Protein AF-A0AAD4IPD2-F1 (afdb_monomer_lite)

Sequence (140 aa):
MIQRRVHWPLPDTYLWGVNFGFFFTTRFSELMIHKPGEGFLSSLLATLLKPLRWAMSKFVESYIRWELPLRKYGMIPKESFLRELSSCQIFMLSETFYDKIENGNIVLKKSRNLSFCKQGLIINGREDDPIGIKHKQPDI

Organism: Perilla frutescens var. hirtella (NCBI:txid608512)

pLDDT: mean 85.28, std 12.0, range [38.41, 94.56]

Foldseek 3Di:
DEPQFFAQEDADCDQVNHGPCVLCVDPVNVLLDDDVPDDPVSVVSVVVCVVVNVVSQVSSLVSSVVVDVCVVVVRNGPDGNVVCVVVVNYYYDYPCNVVCVVVVVDDYHYANDWDADPQAIDGPPPPPDHPGPPPPDDDD

Structure (mmCIF, N/CA/C/O backbone):
data_AF-A0AAD4IPD2-F1
#
_entry.id   AF-A0AAD4IPD2-F1
#
loop_
_atom_site.group_PDB
_atom_site.id
_atom_site.type_symbol
_atom_site.label_atom_id
_atom_site.label_alt_id
_atom_site.label_comp_id
_atom_site.label_asym_id
_atom_site.label_entity_id
_atom_site.labe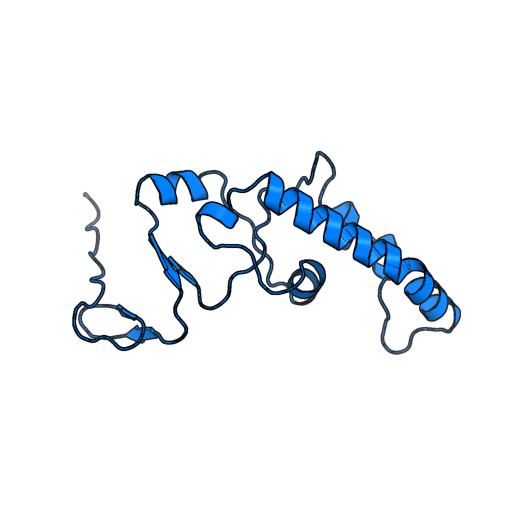l_seq_id
_atom_site.pdbx_PDB_ins_code
_atom_site.Cartn_x
_atom_site.Cartn_y
_atom_site.Cartn_z
_atom_site.occupancy
_atom_site.B_iso_or_equiv
_atom_site.auth_seq_id
_atom_site.auth_comp_id
_atom_site.auth_asym_id
_atom_site.auth_atom_id
_atom_site.pdbx_PDB_model_num
ATOM 1 N N . MET A 1 1 ? -14.985 0.332 10.257 1.00 87.00 1 MET A N 1
ATOM 2 C CA . MET A 1 1 ? -14.457 -0.399 9.082 1.00 87.00 1 MET A CA 1
ATOM 3 C C . MET A 1 1 ? -14.020 -1.795 9.506 1.00 87.00 1 MET A C 1
ATOM 5 O O . MET A 1 1 ? -13.326 -1.927 10.510 1.00 87.00 1 MET A O 1
ATOM 9 N N . ILE A 1 2 ? -14.428 -2.828 8.767 1.00 87.56 2 ILE A N 1
ATOM 10 C CA . ILE A 1 2 ? -14.070 -4.222 9.067 1.00 87.56 2 ILE A CA 1
ATOM 11 C C . ILE A 1 2 ? -13.020 -4.686 8.070 1.00 87.56 2 ILE A C 1
ATOM 13 O O . ILE A 1 2 ? -13.224 -4.583 6.865 1.00 87.56 2 ILE A O 1
ATOM 17 N N . GLN A 1 3 ? -11.904 -5.204 8.572 1.00 88.06 3 GLN A N 1
ATOM 18 C CA . GLN A 1 3 ? -10.793 -5.673 7.754 1.00 88.06 3 GLN A CA 1
ATOM 19 C C . GLN A 1 3 ? -10.638 -7.189 7.893 1.00 88.06 3 GLN A C 1
ATOM 21 O O . GLN A 1 3 ? -10.299 -7.698 8.964 1.00 88.06 3 GLN A O 1
ATOM 26 N N . ARG A 1 4 ? -10.872 -7.915 6.793 1.00 87.19 4 ARG A N 1
ATOM 27 C CA . ARG A 1 4 ? -10.602 -9.364 6.706 1.00 87.19 4 ARG A CA 1
ATOM 28 C C . ARG A 1 4 ? -9.124 -9.642 6.463 1.00 87.19 4 ARG A C 1
ATOM 30 O O . ARG A 1 4 ? -8.520 -10.495 7.116 1.00 87.19 4 ARG A O 1
ATOM 37 N N . ARG A 1 5 ? -8.551 -8.898 5.520 1.00 88.31 5 ARG A N 1
ATOM 38 C CA . ARG A 1 5 ? -7.120 -8.809 5.243 1.00 88.31 5 ARG A CA 1
ATOM 39 C C . ARG A 1 5 ? -6.719 -7.342 5.272 1.00 88.31 5 ARG A C 1
ATOM 41 O O . ARG A 1 5 ? -7.551 -6.460 5.081 1.00 88.31 5 ARG A O 1
ATOM 48 N N . VAL A 1 6 ? -5.454 -7.119 5.586 1.00 91.56 6 VAL A N 1
ATOM 49 C CA . VAL A 1 6 ? -4.838 -5.799 5.567 1.00 91.56 6 VAL A CA 1
ATOM 50 C C . VAL A 1 6 ? -4.059 -5.719 4.269 1.00 91.56 6 VAL A C 1
ATOM 52 O O . VAL A 1 6 ? -3.267 -6.625 4.013 1.00 91.56 6 VAL A O 1
ATOM 55 N N . HIS A 1 7 ? -4.318 -4.670 3.499 1.00 93.81 7 HIS A N 1
ATOM 56 C CA . HIS A 1 7 ? -3.682 -4.398 2.217 1.00 93.81 7 HIS A CA 1
ATOM 57 C C . HIS A 1 7 ? -2.835 -3.130 2.304 1.00 93.81 7 HIS A C 1
ATOM 59 O O . HIS A 1 7 ? -3.024 -2.332 3.225 1.00 93.81 7 HIS A O 1
ATOM 65 N N . TRP A 1 8 ? -1.898 -2.960 1.379 1.00 93.81 8 TRP A N 1
ATOM 66 C CA . TRP A 1 8 ? -1.034 -1.793 1.280 1.00 93.81 8 TRP A CA 1
ATOM 67 C C . TRP A 1 8 ? -1.844 -0.566 0.841 1.00 93.81 8 TRP A C 1
ATOM 69 O O . TRP A 1 8 ? -2.398 -0.569 -0.264 1.00 93.81 8 TRP A O 1
ATOM 79 N N . PRO A 1 9 ? -1.918 0.480 1.685 1.00 92.56 9 PRO A N 1
ATOM 80 C CA . PRO A 1 9 ? -2.478 1.757 1.279 1.00 92.56 9 PRO A CA 1
ATOM 81 C C . PRO A 1 9 ? -1.462 2.551 0.457 1.00 92.56 9 PRO A C 1
ATOM 83 O O . PRO A 1 9 ? -0.272 2.562 0.771 1.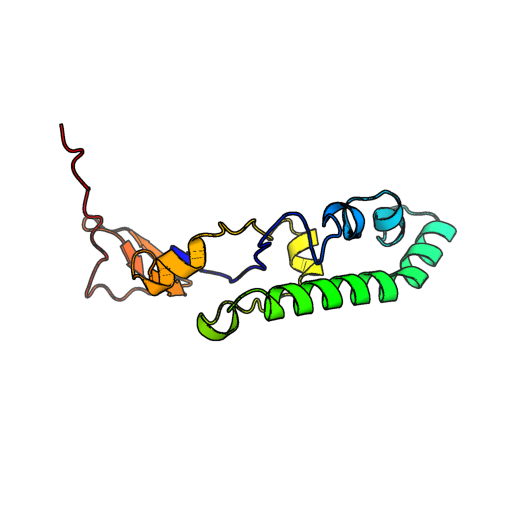00 92.56 9 PRO A O 1
ATOM 86 N N . LEU A 1 10 ? -1.949 3.261 -0.552 1.00 89.75 10 LEU A N 1
ATOM 87 C CA . LEU A 1 10 ? -1.220 4.308 -1.254 1.00 89.75 10 LEU A CA 1
ATOM 88 C C . LEU A 1 10 ? -1.699 5.669 -0.723 1.00 89.75 10 LEU A C 1
ATOM 90 O O . LEU A 1 10 ? -2.876 5.979 -0.908 1.00 89.75 10 LEU A O 1
ATOM 94 N N . PRO A 1 11 ? -0.849 6.446 -0.027 1.00 83.88 11 PRO A N 1
ATOM 95 C CA . PRO A 1 11 ? -1.240 7.740 0.536 1.00 83.88 11 PRO A CA 1
ATOM 96 C C . PRO A 1 11 ? -1.528 8.777 -0.551 1.00 83.88 11 PRO A C 1
ATOM 98 O O . PRO A 1 11 ? -2.536 9.469 -0.484 1.00 83.88 11 PRO A O 1
ATOM 101 N N . ASP A 1 12 ? -0.683 8.820 -1.578 1.00 83.00 12 ASP A N 1
ATOM 102 C CA . ASP A 1 12 ? -0.844 9.667 -2.752 1.00 83.00 12 ASP A CA 1
ATOM 103 C C . ASP A 1 12 ? -0.272 8.957 -3.994 1.00 83.00 12 ASP A C 1
ATOM 105 O O . ASP A 1 12 ? 0.413 7.932 -3.917 1.00 83.00 12 ASP A O 1
ATOM 109 N N . THR A 1 13 ? -0.570 9.508 -5.166 1.00 80.75 13 THR A N 1
ATOM 110 C CA . THR A 1 13 ? -0.057 9.086 -6.470 1.00 80.75 13 THR A CA 1
ATOM 111 C C . THR A 1 13 ? 1.440 9.378 -6.604 1.00 80.75 13 THR A C 1
ATOM 113 O O . THR A 1 13 ? 2.094 8.816 -7.481 1.00 80.75 13 THR A O 1
ATOM 116 N N . TYR A 1 14 ? 2.006 10.234 -5.751 1.00 82.50 14 TYR A N 1
ATOM 117 C CA . TYR A 1 14 ? 3.432 10.538 -5.705 1.00 82.50 14 TYR A CA 1
ATOM 118 C C . TYR A 1 14 ? 4.104 9.822 -4.531 1.00 82.50 14 TYR A C 1
ATOM 120 O O . TYR A 1 14 ? 3.745 10.010 -3.376 1.00 82.50 14 TYR A O 1
ATOM 128 N N . LEU A 1 15 ? 5.129 9.025 -4.829 1.00 81.75 15 LEU A N 1
ATOM 129 C CA . LEU A 1 15 ? 6.017 8.429 -3.838 1.00 81.75 15 LEU A CA 1
ATOM 130 C C . LEU A 1 15 ? 7.322 9.220 -3.838 1.00 81.75 15 LEU A C 1
ATOM 132 O O . LEU A 1 15 ? 8.068 9.172 -4.817 1.00 81.75 15 LEU A O 1
ATOM 136 N N . TRP A 1 16 ? 7.592 9.965 -2.762 1.00 80.81 16 TRP A N 1
ATOM 137 C CA . TRP A 1 16 ? 8.794 10.805 -2.648 1.00 80.81 16 TRP A CA 1
ATOM 138 C C . TRP A 1 16 ? 8.973 11.746 -3.861 1.00 80.81 16 TRP A C 1
ATOM 140 O O . TRP A 1 16 ? 10.044 11.849 -4.454 1.00 80.81 16 TRP A O 1
ATOM 150 N N . GLY A 1 17 ? 7.890 12.395 -4.298 1.00 80.81 17 GLY A N 1
ATOM 151 C CA . GLY A 1 17 ? 7.905 13.316 -5.444 1.00 80.81 17 GLY A CA 1
ATOM 152 C C . GLY A 1 17 ? 8.007 12.654 -6.826 1.00 80.81 17 GLY A C 1
ATOM 153 O O . GLY A 1 17 ? 7.926 13.349 -7.836 1.00 80.81 17 GLY A O 1
ATOM 154 N N . VAL A 1 18 ? 8.126 11.325 -6.906 1.00 82.81 18 VAL A N 1
ATOM 155 C CA . VAL A 1 18 ? 8.069 10.573 -8.168 1.00 82.81 18 VAL A CA 1
ATOM 156 C C . VAL A 1 18 ? 6.687 9.955 -8.318 1.00 82.81 18 VAL A C 1
ATOM 158 O O . VAL A 1 18 ? 6.188 9.297 -7.408 1.00 82.81 18 VAL A O 1
ATOM 161 N N . ASN A 1 19 ? 6.054 10.135 -9.477 1.00 84.19 19 ASN A N 1
ATOM 162 C CA . ASN A 1 19 ? 4.752 9.524 -9.729 1.00 84.19 19 ASN A CA 1
ATOM 163 C C . ASN A 1 19 ? 4.861 7.988 -9.665 1.00 84.19 19 ASN A C 1
ATOM 165 O O . ASN A 1 19 ? 5.696 7.386 -10.345 1.00 84.19 19 ASN A O 1
ATOM 169 N N . PHE A 1 20 ? 3.993 7.362 -8.868 1.00 80.94 20 PHE A N 1
ATOM 170 C CA . PHE A 1 20 ? 3.889 5.918 -8.668 1.00 80.94 20 PHE A CA 1
ATOM 171 C C . PHE A 1 20 ? 3.868 5.140 -9.989 1.00 80.94 20 PHE A C 1
ATOM 173 O O . PHE A 1 20 ? 4.499 4.085 -10.111 1.00 80.94 20 PHE A O 1
ATOM 180 N N . GLY A 1 21 ? 3.194 5.690 -11.001 1.00 81.62 21 GLY A N 1
ATOM 181 C CA . GLY A 1 21 ? 3.095 5.090 -12.322 1.00 81.62 21 GLY A CA 1
ATOM 182 C C . GLY A 1 21 ? 4.451 4.862 -12.994 1.00 81.62 21 GLY A C 1
ATOM 183 O O . GLY A 1 21 ? 4.629 3.872 -13.702 1.00 81.62 21 GLY A O 1
ATOM 184 N N . PHE A 1 22 ? 5.466 5.687 -12.717 1.00 83.12 22 PHE A N 1
ATOM 185 C CA . PHE A 1 22 ? 6.792 5.485 -13.307 1.00 83.12 22 PHE A CA 1
ATOM 186 C C . PHE A 1 22 ? 7.449 4.170 -12.876 1.00 83.12 22 PHE A C 1
ATOM 188 O O . PHE A 1 22 ? 8.154 3.552 -13.678 1.00 83.12 22 PHE A O 1
ATOM 195 N N . PHE A 1 23 ? 7.184 3.706 -11.652 1.00 83.75 23 PHE A N 1
ATOM 196 C CA . PHE A 1 23 ? 7.793 2.486 -11.124 1.00 83.75 23 PHE A CA 1
ATOM 197 C C . PHE A 1 23 ? 7.196 1.212 -11.727 1.00 83.75 23 PHE A C 1
ATOM 199 O O . PHE A 1 23 ? 7.934 0.272 -12.026 1.00 83.75 23 PHE A O 1
ATOM 206 N N . PHE A 1 24 ? 5.872 1.164 -11.901 1.00 84.31 24 PHE A N 1
ATOM 207 C CA . PHE A 1 24 ? 5.173 -0.094 -12.195 1.00 84.31 24 PHE A CA 1
ATOM 208 C C . PHE A 1 24 ? 4.182 -0.049 -13.361 1.00 84.31 24 PHE A C 1
ATOM 210 O O . PHE A 1 24 ? 3.640 -1.093 -13.713 1.00 84.31 24 PHE A O 1
ATOM 217 N N . THR A 1 25 ? 3.931 1.117 -13.962 1.00 85.25 25 THR A N 1
ATOM 218 C CA . THR A 1 25 ? 2.961 1.270 -15.062 1.00 85.25 25 THR A CA 1
ATOM 219 C C . THR A 1 25 ? 3.607 1.812 -16.340 1.00 85.25 25 THR A C 1
ATOM 221 O O . THR A 1 25 ? 2.961 2.489 -17.137 1.00 85.25 25 THR A O 1
ATOM 224 N N . THR A 1 26 ? 4.896 1.537 -16.552 1.00 89.44 26 THR A N 1
ATOM 225 C CA . THR A 1 26 ? 5.643 1.941 -17.757 1.00 89.44 26 THR A CA 1
ATOM 226 C C . THR A 1 26 ? 5.999 0.740 -18.629 1.00 89.44 26 THR A C 1
ATOM 228 O O . THR A 1 26 ? 6.141 -0.379 -18.138 1.00 89.44 26 THR A O 1
ATOM 231 N N . ARG A 1 27 ? 6.263 0.964 -19.925 1.00 89.81 27 ARG A N 1
ATOM 232 C CA . ARG A 1 27 ? 6.777 -0.091 -20.825 1.00 89.81 27 ARG A CA 1
ATOM 233 C C . ARG A 1 27 ? 8.076 -0.720 -20.318 1.00 89.81 27 ARG A C 1
ATOM 235 O O . ARG A 1 27 ? 8.297 -1.908 -20.513 1.00 89.81 27 ARG A O 1
ATOM 242 N N . PHE A 1 28 ? 8.917 0.060 -19.638 1.00 88.56 28 PHE A N 1
ATOM 243 C CA . PHE A 1 28 ? 10.120 -0.462 -18.994 1.00 88.56 28 PHE A CA 1
ATOM 244 C C . PHE A 1 28 ? 9.773 -1.454 -17.878 1.00 88.56 28 PHE A C 1
ATOM 246 O O . PHE A 1 28 ? 10.369 -2.524 -17.798 1.00 88.56 28 PHE A O 1
ATOM 253 N N . SER A 1 29 ? 8.760 -1.148 -17.062 1.00 87.94 29 SER A N 1
ATOM 254 C CA . SER A 1 29 ? 8.301 -2.063 -16.014 1.00 87.94 29 SER A CA 1
ATOM 255 C C . SER A 1 29 ? 7.758 -3.387 -16.553 1.00 87.94 29 SER A C 1
ATOM 257 O O . SER A 1 29 ? 7.985 -4.428 -15.937 1.00 87.94 29 SER A O 1
ATOM 259 N N . GLU A 1 30 ? 7.153 -3.384 -17.744 1.00 88.94 30 GLU A N 1
ATOM 260 C CA . GLU A 1 30 ? 6.706 -4.611 -18.406 1.00 88.94 30 GLU A CA 1
ATOM 261 C C . GLU A 1 30 ? 7.852 -5.538 -18.827 1.00 88.94 30 GLU A C 1
ATOM 263 O O . GLU A 1 30 ? 7.655 -6.751 -18.876 1.00 88.94 30 GLU A O 1
ATOM 268 N N . LEU A 1 31 ? 9.040 -4.997 -19.122 1.00 90.44 31 LEU A N 1
ATOM 269 C CA . LEU A 1 31 ? 10.223 -5.803 -19.456 1.00 90.44 31 LEU A CA 1
ATOM 270 C C . LEU A 1 31 ? 10.732 -6.604 -18.253 1.00 90.44 31 LEU A C 1
ATOM 272 O O . LEU A 1 31 ? 11.426 -7.601 -18.420 1.00 90.44 31 LEU A O 1
ATOM 276 N N . MET A 1 32 ? 10.377 -6.185 -17.036 1.00 90.62 32 MET A N 1
ATOM 277 C CA . MET A 1 32 ? 10.745 -6.861 -15.790 1.00 90.62 32 MET A CA 1
ATOM 278 C C . MET A 1 32 ? 9.755 -7.976 -15.405 1.00 90.62 32 MET A C 1
ATOM 280 O O . MET A 1 32 ? 9.806 -8.501 -14.287 1.00 90.62 32 MET A O 1
ATOM 284 N N . ILE A 1 33 ? 8.787 -8.296 -16.270 1.00 89.12 33 ILE A N 1
ATOM 285 C CA . ILE A 1 33 ? 7.725 -9.274 -16.013 1.00 89.12 33 ILE A CA 1
ATOM 286 C C . ILE A 1 33 ? 7.848 -10.411 -17.018 1.00 89.12 33 ILE A C 1
ATOM 288 O O . ILE A 1 33 ? 7.928 -10.161 -18.215 1.00 89.12 33 ILE A O 1
ATOM 292 N N . HIS A 1 34 ? 7.807 -11.648 -16.523 1.00 91.69 34 HIS A N 1
ATOM 293 C CA . HIS A 1 34 ? 7.712 -12.813 -17.397 1.00 91.69 34 HIS A CA 1
ATOM 294 C C . HIS A 1 34 ? 6.323 -12.867 -18.042 1.00 91.69 34 HIS A C 1
ATOM 296 O O . HIS A 1 34 ? 5.310 -12.784 -17.338 1.00 91.69 34 HIS A O 1
ATOM 302 N N . LYS A 1 35 ? 6.275 -13.014 -19.365 1.00 89.75 35 LYS A N 1
ATOM 303 C CA . LYS A 1 35 ? 5.042 -13.100 -20.158 1.00 89.75 35 LYS A CA 1
ATOM 304 C C . LYS A 1 35 ? 4.842 -14.542 -20.658 1.00 89.75 35 LYS A C 1
ATOM 306 O O . LYS A 1 35 ? 5.814 -15.208 -21.014 1.00 89.75 35 LYS A O 1
ATOM 311 N N . PRO A 1 36 ? 3.602 -15.063 -20.700 1.00 87.81 36 PRO A N 1
ATOM 312 C CA . PRO A 1 36 ? 3.354 -16.379 -21.283 1.00 87.81 36 PRO A CA 1
ATOM 313 C C . PRO A 1 36 ? 3.668 -16.347 -22.789 1.00 87.81 36 PRO A C 1
ATOM 315 O O . PRO A 1 36 ? 3.189 -15.465 -23.497 1.00 87.81 36 PRO A O 1
ATOM 318 N N . GLY A 1 37 ? 4.480 -17.293 -23.274 1.00 88.62 37 GLY A N 1
ATOM 319 C CA . GLY A 1 37 ? 4.923 -17.332 -24.676 1.00 88.62 37 GLY A CA 1
ATOM 320 C C . GLY A 1 37 ? 6.045 -16.344 -25.026 1.00 88.62 37 GLY A C 1
ATOM 321 O O . GLY A 1 37 ? 6.225 -16.018 -26.197 1.00 88.62 37 GLY A O 1
ATOM 322 N N . GLU A 1 38 ? 6.782 -15.836 -24.035 1.00 90.50 38 GLU A N 1
ATOM 323 C CA . GLU A 1 38 ? 7.897 -14.916 -24.270 1.00 90.50 38 GLU A CA 1
ATOM 324 C C . GLU A 1 38 ? 9.098 -15.570 -24.973 1.00 90.50 38 GLU A C 1
ATOM 326 O O . GLU A 1 38 ? 9.402 -16.748 -24.782 1.00 90.50 38 GLU A O 1
ATOM 331 N N . GLY A 1 39 ? 9.810 -14.783 -25.786 1.00 91.88 39 GLY A N 1
ATOM 332 C CA . GLY A 1 39 ? 11.051 -15.219 -26.425 1.00 91.88 39 GLY A CA 1
ATOM 333 C C . GLY A 1 39 ? 12.231 -15.284 -25.448 1.00 91.88 39 GLY A C 1
ATOM 334 O O . GLY A 1 39 ? 12.220 -14.658 -24.387 1.00 91.88 39 GLY A O 1
ATOM 335 N N . PHE A 1 40 ? 13.300 -15.982 -25.846 1.00 92.00 40 PHE A N 1
ATOM 336 C CA . PHE A 1 40 ? 14.503 -16.183 -25.023 1.00 92.00 40 PHE A CA 1
ATOM 337 C C . PHE A 1 40 ? 15.109 -14.873 -24.488 1.00 92.00 40 PHE A C 1
ATOM 339 O O . PHE A 1 40 ? 15.402 -14.768 -23.298 1.00 92.00 40 PHE A O 1
ATOM 346 N N . LEU A 1 41 ? 15.249 -13.850 -25.341 1.00 91.75 41 LEU A N 1
ATOM 347 C CA . LEU A 1 41 ? 15.808 -12.552 -24.940 1.00 91.75 41 LEU A CA 1
ATOM 348 C C . LEU A 1 41 ? 14.938 -11.841 -23.898 1.00 91.75 41 LEU A C 1
ATOM 350 O O . LEU A 1 41 ? 15.470 -11.268 -22.951 1.00 91.75 41 LEU A O 1
ATOM 354 N N . SER A 1 42 ? 13.613 -11.897 -24.048 1.00 90.06 42 SER A N 1
ATOM 355 C CA . SER A 1 42 ? 12.676 -11.307 -23.087 1.00 90.06 42 SER A CA 1
ATOM 356 C C . SER A 1 42 ? 12.753 -12.011 -21.736 1.00 90.06 42 SER A C 1
ATOM 358 O O . SER A 1 42 ? 12.821 -11.337 -20.712 1.00 90.06 42 SER A O 1
ATOM 360 N N . SER A 1 43 ? 12.846 -13.343 -21.738 1.00 92.31 43 SER A N 1
ATOM 361 C CA . SER A 1 43 ? 12.995 -14.135 -20.514 1.00 92.31 43 SER A CA 1
ATOM 362 C C . SER A 1 43 ? 14.316 -13.850 -19.789 1.00 92.31 43 SER A C 1
ATOM 364 O O . SER A 1 43 ? 14.347 -13.657 -18.568 1.00 92.31 43 SER A O 1
ATOM 366 N N . LEU A 1 44 ? 15.417 -13.724 -20.541 1.00 92.88 44 LEU A N 1
ATOM 367 C CA . LEU A 1 44 ? 16.719 -13.339 -19.992 1.00 92.88 44 LEU A CA 1
ATOM 368 C C . LEU A 1 44 ? 16.663 -11.945 -19.356 1.00 92.88 44 LEU A C 1
ATOM 370 O O . LEU A 1 44 ? 17.119 -11.760 -18.226 1.00 92.88 44 LEU A O 1
ATOM 374 N N . LEU A 1 45 ? 16.067 -10.975 -20.054 1.00 93.44 45 LEU A N 1
ATOM 375 C CA . LEU A 1 45 ? 15.944 -9.602 -19.568 1.00 93.44 45 LEU A CA 1
ATOM 376 C C . LEU A 1 45 ? 15.067 -9.528 -18.311 1.00 93.44 45 LEU A C 1
ATOM 378 O O . LEU A 1 45 ? 15.460 -8.913 -17.320 1.00 93.44 45 LEU A O 1
ATOM 382 N N . ALA A 1 46 ? 13.924 -10.219 -18.306 1.00 93.75 46 ALA A N 1
ATOM 383 C CA . ALA A 1 46 ? 13.032 -10.289 -17.155 1.00 93.75 46 ALA A CA 1
ATOM 384 C C . ALA A 1 46 ? 13.709 -10.953 -15.946 1.00 93.75 46 ALA A C 1
ATOM 386 O O . ALA A 1 46 ? 13.506 -10.530 -14.806 1.00 93.75 46 ALA A O 1
ATOM 387 N N . THR A 1 47 ? 14.552 -11.963 -16.177 1.00 93.75 47 THR A N 1
ATOM 388 C CA . THR A 1 47 ? 15.333 -12.625 -15.123 1.00 93.75 47 THR A CA 1
ATOM 389 C C . THR A 1 47 ? 16.411 -11.703 -14.556 1.00 93.75 47 THR A C 1
ATOM 391 O O . THR A 1 47 ? 16.533 -11.592 -13.335 1.00 93.75 47 THR A O 1
ATOM 394 N N . LEU A 1 48 ? 17.143 -10.990 -15.416 1.00 94.56 48 LEU A N 1
ATOM 395 C CA . LEU A 1 48 ? 18.189 -10.048 -15.009 1.00 94.56 48 LEU A CA 1
ATOM 396 C C . LEU A 1 48 ? 17.621 -8.852 -14.228 1.00 94.56 48 LEU A C 1
ATOM 398 O O . LEU A 1 48 ? 18.227 -8.392 -13.263 1.00 94.56 48 LEU A O 1
ATOM 402 N N . LEU A 1 49 ? 16.435 -8.372 -14.614 1.00 93.88 49 LEU A N 1
ATOM 403 C CA . LEU A 1 49 ? 15.765 -7.227 -13.988 1.00 93.88 49 LEU A CA 1
ATOM 404 C C . LEU A 1 49 ? 14.877 -7.607 -12.790 1.00 93.88 49 LEU A C 1
ATOM 406 O O . LEU A 1 49 ? 14.413 -6.735 -12.054 1.00 93.88 49 LEU A O 1
ATOM 410 N N . LYS A 1 50 ? 14.658 -8.899 -12.529 1.00 92.25 50 LYS A N 1
ATOM 411 C CA . LYS A 1 50 ? 13.918 -9.389 -11.356 1.00 92.25 50 LYS A CA 1
ATOM 412 C C . LYS A 1 50 ? 14.411 -8.812 -10.014 1.00 92.25 50 LYS A C 1
ATOM 414 O O . LYS A 1 50 ? 13.557 -8.366 -9.240 1.00 92.25 50 LYS A O 1
ATOM 419 N N . PRO A 1 51 ? 15.723 -8.791 -9.691 1.00 93.75 51 PRO A N 1
ATOM 420 C CA . PRO A 1 51 ? 16.203 -8.179 -8.450 1.00 93.75 51 PRO A CA 1
ATOM 421 C C . PRO A 1 51 ? 15.902 -6.678 -8.380 1.00 93.75 51 PRO A C 1
ATOM 423 O O . PRO A 1 51 ? 15.524 -6.191 -7.316 1.00 93.75 51 PRO A O 1
ATOM 426 N N . LEU A 1 52 ? 15.980 -5.959 -9.505 1.00 93.19 52 LEU A N 1
ATOM 427 C CA . LEU A 1 52 ? 15.637 -4.537 -9.570 1.00 93.19 52 LEU A CA 1
ATOM 428 C C . LEU A 1 52 ? 14.158 -4.308 -9.232 1.00 93.19 52 LEU A C 1
ATOM 430 O O . LEU A 1 52 ? 13.835 -3.478 -8.384 1.00 93.19 52 LEU A O 1
ATOM 434 N N . ARG A 1 53 ? 13.258 -5.104 -9.819 1.00 92.25 53 ARG A N 1
ATOM 435 C CA . ARG A 1 53 ? 11.821 -5.069 -9.509 1.00 92.25 53 ARG A CA 1
ATOM 436 C C . ARG A 1 53 ? 11.538 -5.352 -8.031 1.00 92.25 53 ARG A C 1
ATOM 438 O O . ARG A 1 53 ? 10.686 -4.704 -7.420 1.00 92.25 53 ARG A O 1
ATOM 445 N N . TRP A 1 54 ? 12.235 -6.325 -7.446 1.00 93.12 54 TRP A N 1
ATOM 446 C CA . TRP A 1 54 ? 12.115 -6.626 -6.019 1.00 93.12 54 TRP A CA 1
ATOM 447 C C . TRP A 1 54 ? 12.591 -5.453 -5.150 1.00 93.12 54 TRP A C 1
ATOM 449 O O . TRP A 1 54 ? 11.895 -5.078 -4.205 1.00 93.12 54 TRP A O 1
ATOM 459 N N . ALA A 1 55 ? 13.718 -4.830 -5.506 1.00 93.31 55 ALA A N 1
ATOM 460 C CA . ALA A 1 55 ? 14.251 -3.666 -4.804 1.00 93.31 55 ALA A CA 1
ATOM 461 C C . ALA A 1 55 ? 13.276 -2.479 -4.850 1.00 93.31 55 ALA A C 1
ATOM 463 O O . ALA A 1 55 ? 12.974 -1.907 -3.805 1.00 93.31 55 ALA A O 1
ATOM 464 N N . MET A 1 56 ? 12.699 -2.177 -6.020 1.00 90.94 56 MET A N 1
ATOM 465 C CA . MET A 1 56 ? 11.652 -1.156 -6.159 1.00 90.94 56 MET A CA 1
ATOM 466 C C . MET A 1 56 ? 10.455 -1.448 -5.246 1.00 90.94 56 MET A C 1
ATOM 468 O O . MET A 1 56 ? 9.989 -0.563 -4.534 1.00 90.94 56 MET A O 1
ATOM 472 N N . SER A 1 57 ? 9.990 -2.701 -5.183 1.00 92.50 57 SER A N 1
ATOM 473 C CA . SER A 1 57 ? 8.906 -3.071 -4.264 1.00 92.50 57 SER A CA 1
ATOM 474 C C . SER A 1 57 ? 9.273 -2.830 -2.801 1.00 92.50 57 SER A C 1
ATOM 476 O O . SER A 1 57 ? 8.431 -2.357 -2.045 1.00 92.50 57 SER A O 1
ATOM 478 N N . LYS A 1 58 ? 10.493 -3.170 -2.370 1.00 93.50 58 LYS A N 1
ATOM 479 C CA . LYS A 1 58 ? 10.922 -2.960 -0.977 1.00 93.50 58 LYS A CA 1
ATOM 480 C C . LYS A 1 58 ? 11.131 -1.496 -0.636 1.00 93.50 58 LYS A C 1
ATOM 482 O O . LYS A 1 58 ? 10.836 -1.102 0.492 1.00 93.50 58 LYS A O 1
ATOM 487 N N . PHE A 1 59 ? 11.566 -0.701 -1.604 1.00 91.50 59 PHE A N 1
ATOM 488 C CA . PHE A 1 59 ? 11.630 0.745 -1.474 1.00 91.50 59 PHE A CA 1
ATOM 489 C C . PHE A 1 59 ? 10.239 1.326 -1.189 1.00 91.50 59 PHE A C 1
ATOM 491 O O . PHE A 1 59 ? 10.060 1.990 -0.171 1.00 91.50 59 PHE A O 1
ATOM 498 N N . VAL A 1 60 ? 9.232 0.972 -1.997 1.00 91.94 60 VAL A N 1
ATOM 499 C CA . VAL A 1 60 ? 7.847 1.430 -1.788 1.00 91.94 60 VAL A CA 1
ATOM 500 C C . VAL A 1 60 ? 7.266 0.938 -0.459 1.00 91.94 60 VAL A C 1
ATOM 502 O O . VAL A 1 60 ? 6.694 1.731 0.284 1.00 91.94 60 VAL A O 1
ATOM 505 N N . GLU A 1 61 ? 7.463 -0.335 -0.096 1.00 93.44 61 GLU A N 1
ATOM 506 C CA . GLU A 1 61 ? 7.034 -0.858 1.216 1.00 93.44 61 GLU A CA 1
ATOM 507 C C . GLU A 1 61 ? 7.628 -0.062 2.385 1.00 93.44 61 GLU A C 1
ATOM 509 O O . GLU A 1 61 ? 6.948 0.198 3.379 1.00 93.44 61 GLU A O 1
ATOM 514 N N . SER A 1 62 ? 8.910 0.291 2.283 1.00 92.56 62 SER A N 1
ATOM 515 C CA . SER A 1 62 ? 9.625 1.040 3.319 1.00 92.56 62 SER A CA 1
ATOM 516 C C . SER A 1 62 ? 9.123 2.477 3.404 1.00 92.56 62 SER A C 1
ATOM 518 O O . SER A 1 62 ? 8.877 2.962 4.504 1.00 92.56 62 SER A O 1
ATOM 520 N N . TYR A 1 63 ? 8.904 3.118 2.254 1.00 91.25 63 TYR A N 1
ATOM 521 C CA . TYR A 1 63 ? 8.371 4.472 2.165 1.00 91.25 63 TYR A CA 1
ATOM 522 C C . TYR A 1 63 ? 6.972 4.575 2.785 1.00 91.25 63 TYR A C 1
ATOM 524 O O . TYR A 1 63 ? 6.768 5.376 3.689 1.00 91.25 63 TYR A O 1
ATOM 532 N N . ILE A 1 64 ? 6.043 3.685 2.416 1.00 92.00 64 ILE A N 1
ATOM 533 C CA . ILE A 1 64 ? 4.679 3.686 2.976 1.00 92.00 64 ILE A CA 1
ATOM 534 C C . ILE A 1 64 ? 4.706 3.458 4.498 1.00 92.00 64 ILE A C 1
ATOM 536 O O . ILE A 1 64 ? 3.937 4.066 5.238 1.00 92.00 64 ILE A O 1
ATOM 540 N N . ARG A 1 65 ? 5.593 2.585 4.999 1.00 91.75 65 ARG A N 1
ATOM 541 C CA . ARG A 1 65 ? 5.754 2.352 6.448 1.00 91.75 65 ARG A CA 1
ATOM 542 C C . ARG A 1 65 ? 6.353 3.538 7.197 1.00 91.75 65 ARG A C 1
ATOM 544 O O . ARG A 1 65 ? 6.160 3.620 8.407 1.00 91.75 65 ARG A O 1
ATOM 551 N N . TRP A 1 66 ? 7.133 4.363 6.509 1.00 90.62 66 TRP A N 1
ATOM 552 C CA . TRP A 1 66 ? 7.731 5.568 7.065 1.00 90.62 66 TRP A CA 1
ATOM 553 C C . TRP A 1 66 ? 6.731 6.727 7.076 1.00 90.62 66 TRP A C 1
ATOM 555 O O . TRP A 1 66 ? 6.605 7.402 8.092 1.00 90.62 66 TRP A O 1
ATOM 565 N N . GLU A 1 67 ? 5.986 6.903 5.987 1.00 90.25 67 GLU A N 1
ATOM 566 C CA . GLU A 1 67 ? 5.003 7.975 5.834 1.00 90.25 67 GLU A CA 1
ATOM 567 C C . GLU A 1 67 ? 3.749 7.749 6.691 1.00 90.25 67 GLU A C 1
ATOM 569 O O . GLU A 1 67 ? 3.242 8.679 7.315 1.00 90.25 67 GLU A O 1
ATOM 574 N N . LEU A 1 68 ? 3.248 6.509 6.761 1.00 91.56 68 LEU A N 1
ATOM 575 C CA . LEU A 1 68 ? 1.986 6.203 7.430 1.00 91.56 68 LEU A CA 1
ATOM 576 C C . LEU A 1 68 ? 2.179 5.489 8.777 1.00 91.56 68 LEU A C 1
ATOM 578 O O . LEU A 1 68 ? 2.986 4.560 8.890 1.00 91.56 68 LEU A O 1
ATOM 582 N N . PRO A 1 69 ? 1.340 5.783 9.792 1.00 91.88 69 PRO A N 1
ATOM 583 C CA . PRO A 1 69 ? 1.383 5.142 11.106 1.00 91.88 69 PRO A CA 1
ATOM 584 C C . PRO A 1 69 ? 0.794 3.712 11.100 1.00 91.88 69 PRO A C 1
ATOM 586 O O . PRO A 1 69 ? 0.074 3.311 12.019 1.00 91.88 69 PRO A O 1
ATOM 589 N N . LEU A 1 70 ? 1.115 2.889 10.093 1.00 92.38 70 LEU A N 1
ATOM 590 C CA . LEU A 1 70 ? 0.594 1.524 9.932 1.00 92.38 70 LEU A CA 1
ATOM 591 C C . LEU A 1 70 ? 0.845 0.655 11.164 1.00 92.38 70 LEU A C 1
ATOM 593 O O . LEU A 1 70 ? 0.002 -0.162 11.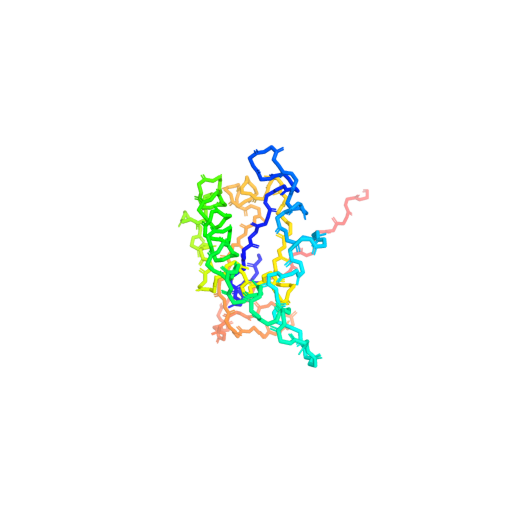535 1.00 92.38 70 LEU A O 1
ATOM 597 N N . ARG A 1 71 ? 1.993 0.838 11.824 1.00 90.88 71 ARG A N 1
ATOM 598 C CA . ARG A 1 71 ? 2.346 0.085 13.031 1.00 90.88 71 ARG A CA 1
ATOM 599 C C . ARG A 1 71 ? 1.432 0.423 14.213 1.00 90.88 71 ARG A C 1
ATOM 601 O O . ARG A 1 71 ? 1.025 -0.504 14.908 1.00 90.88 71 ARG A O 1
ATOM 608 N N . LYS A 1 72 ? 1.064 1.702 14.399 1.00 91.12 72 LYS A N 1
ATOM 609 C CA . LYS A 1 72 ? 0.179 2.181 15.487 1.00 91.12 72 LYS A CA 1
ATOM 610 C C . LYS A 1 72 ? -1.188 1.498 15.422 1.00 91.12 72 LYS A C 1
ATOM 612 O O . LYS A 1 72 ? -1.704 1.052 16.438 1.00 91.12 72 LYS A O 1
ATOM 617 N N . TYR A 1 73 ? -1.729 1.340 14.216 1.00 89.94 73 TYR A N 1
ATOM 618 C CA . TYR A 1 73 ? -3.059 0.763 13.992 1.00 89.94 73 TYR A CA 1
ATOM 619 C C . TYR A 1 73 ? -3.036 -0.726 13.608 1.00 89.94 73 TYR A C 1
ATOM 621 O O . TYR A 1 73 ? -4.054 -1.289 13.201 1.00 89.94 73 TYR A O 1
ATOM 629 N N . GLY A 1 74 ? -1.874 -1.385 13.699 1.00 89.44 74 GLY A N 1
ATOM 630 C CA . GLY A 1 74 ? -1.716 -2.791 13.323 1.00 89.44 74 GLY A CA 1
ATOM 631 C C . GLY A 1 74 ? -2.056 -3.080 11.853 1.00 89.44 74 GLY A C 1
ATOM 632 O O . GLY A 1 74 ? -2.470 -4.194 11.528 1.00 89.44 74 GLY A O 1
ATOM 633 N N . MET A 1 75 ? -1.905 -2.097 10.970 1.00 91.00 75 MET A N 1
ATOM 634 C CA . MET A 1 75 ? -2.221 -2.145 9.541 1.00 91.00 75 MET A CA 1
ATOM 635 C C . MET A 1 75 ? -1.015 -2.505 8.663 1.00 91.00 75 MET A C 1
ATOM 637 O O . MET A 1 75 ? -0.986 -2.169 7.487 1.00 91.00 75 MET A O 1
ATOM 641 N N . ILE A 1 76 ? -0.011 -3.202 9.193 1.00 92.12 76 ILE A N 1
ATOM 642 C CA . ILE A 1 76 ? 1.085 -3.707 8.359 1.00 92.12 76 ILE A CA 1
ATOM 643 C C . ILE A 1 76 ? 0.582 -4.945 7.592 1.00 92.12 76 ILE A C 1
ATOM 645 O O . ILE A 1 76 ? 0.222 -5.938 8.241 1.00 92.12 76 ILE A O 1
ATOM 649 N N . PRO A 1 77 ? 0.538 -4.920 6.245 1.00 92.38 77 PRO A N 1
ATOM 650 C CA . PRO A 1 77 ? 0.132 -6.076 5.454 1.00 92.38 77 PRO A CA 1
ATOM 651 C C . PRO A 1 77 ? 1.118 -7.232 5.619 1.00 92.38 77 PRO A C 1
ATOM 653 O O . PRO A 1 77 ? 2.314 -7.032 5.841 1.00 92.38 77 PRO A O 1
ATOM 656 N N . LYS A 1 78 ? 0.605 -8.462 5.517 1.00 91.50 78 LYS A N 1
ATOM 657 C CA . LYS A 1 78 ? 1.437 -9.676 5.554 1.00 91.50 78 LYS A CA 1
ATOM 658 C C . LYS A 1 78 ? 2.070 -9.985 4.200 1.00 91.50 78 LYS A C 1
ATOM 660 O O . LYS A 1 78 ? 3.153 -10.557 4.155 1.00 91.50 78 LYS A O 1
ATOM 665 N N . GLU A 1 79 ? 1.370 -9.648 3.123 1.00 93.19 79 GLU A N 1
ATOM 666 C CA . GLU A 1 79 ? 1.824 -9.878 1.756 1.00 93.19 79 GLU A CA 1
ATOM 667 C C . GLU A 1 79 ? 2.781 -8.767 1.310 1.00 93.19 79 GLU A C 1
ATOM 669 O O . GLU A 1 79 ? 2.733 -7.642 1.815 1.00 93.19 79 GLU A O 1
ATOM 674 N N . SER A 1 80 ? 3.668 -9.079 0.364 1.00 93.12 80 SER A N 1
ATOM 675 C CA . SER A 1 80 ? 4.544 -8.068 -0.230 1.00 93.12 80 SER A CA 1
ATOM 676 C C . SER A 1 80 ? 3.745 -7.081 -1.074 1.00 93.12 80 SER A C 1
ATOM 678 O O . SER A 1 80 ? 2.733 -7.444 -1.682 1.00 93.12 80 SER A O 1
ATOM 680 N N . PHE A 1 81 ? 4.240 -5.848 -1.167 1.00 93.06 81 PHE A N 1
ATOM 681 C CA . PHE A 1 81 ? 3.612 -4.822 -1.998 1.00 93.06 81 PHE A CA 1
ATOM 682 C C . PHE A 1 81 ? 3.506 -5.286 -3.447 1.00 93.06 81 PHE A C 1
ATOM 684 O O . PHE A 1 81 ? 2.454 -5.161 -4.061 1.00 93.06 81 PHE A O 1
ATOM 691 N N . LEU A 1 82 ? 4.557 -5.925 -3.971 1.00 92.44 82 LEU A N 1
ATOM 692 C CA . LEU A 1 82 ? 4.553 -6.431 -5.337 1.00 92.44 82 LEU A CA 1
ATOM 693 C C . LEU A 1 82 ? 3.430 -7.431 -5.615 1.00 92.44 82 LEU A C 1
ATOM 695 O O . LEU A 1 82 ? 2.860 -7.419 -6.707 1.00 92.44 82 LEU A O 1
ATOM 699 N N . ARG A 1 83 ? 3.131 -8.305 -4.647 1.00 93.00 83 ARG A N 1
ATOM 700 C CA . ARG A 1 83 ? 2.077 -9.307 -4.794 1.00 93.00 83 ARG A CA 1
ATOM 701 C C . ARG A 1 83 ? 0.710 -8.636 -4.813 1.00 93.00 83 ARG A C 1
ATOM 703 O O . ARG A 1 83 ? -0.077 -8.933 -5.704 1.00 93.00 83 ARG A O 1
ATOM 710 N N . GLU A 1 84 ? 0.459 -7.714 -3.889 1.00 94.00 84 GLU A N 1
ATOM 711 C CA . GLU A 1 84 ? -0.815 -6.988 -3.832 1.00 94.00 84 GLU A CA 1
ATOM 712 C C . GLU A 1 84 ? -1.018 -6.042 -5.015 1.00 94.00 84 GLU A C 1
ATOM 714 O O . GLU A 1 84 ? -2.127 -5.918 -5.525 1.00 94.00 84 GLU A O 1
ATOM 719 N N . LEU A 1 85 ? 0.057 -5.427 -5.504 1.00 91.56 85 LEU A N 1
ATOM 720 C CA . LEU A 1 85 ? 0.040 -4.654 -6.736 1.00 91.56 85 LEU A CA 1
ATOM 721 C C . LEU A 1 85 ? -0.360 -5.538 -7.923 1.00 91.56 85 LEU A C 1
ATOM 723 O O . LEU A 1 85 ? -1.243 -5.173 -8.692 1.00 91.56 85 LEU A O 1
ATOM 727 N N . SER A 1 86 ? 0.251 -6.722 -8.049 1.00 89.44 86 SER A N 1
ATOM 728 C CA . SER A 1 86 ? -0.049 -7.650 -9.147 1.00 89.44 86 SER A CA 1
ATOM 729 C C . SER A 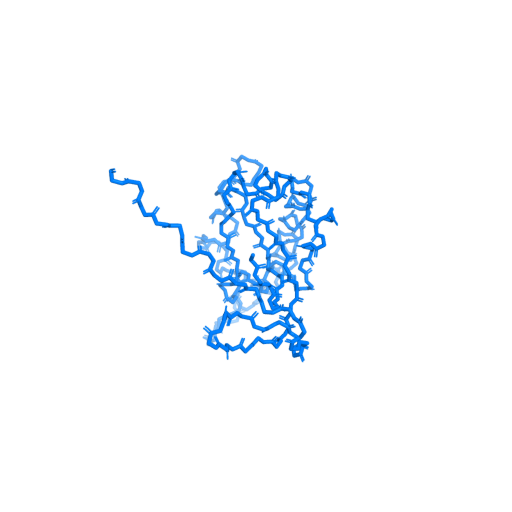1 86 ? -1.463 -8.236 -9.098 1.00 89.44 86 SER A C 1
ATOM 731 O O . SER A 1 86 ? -1.999 -8.597 -10.140 1.00 89.44 86 SER A O 1
ATOM 733 N N . SER A 1 87 ? -2.072 -8.324 -7.911 1.00 92.00 87 SER A N 1
ATOM 734 C CA . SER A 1 87 ? -3.455 -8.776 -7.727 1.00 92.00 87 SER A CA 1
ATOM 735 C C . SER A 1 87 ? -4.474 -7.633 -7.712 1.00 92.00 87 SER A C 1
ATOM 737 O O . SER A 1 87 ? -5.651 -7.889 -7.461 1.00 92.00 87 SER A O 1
ATOM 739 N N . CYS A 1 88 ? -4.042 -6.390 -7.958 1.00 89.12 88 CYS A N 1
ATOM 740 C CA . CYS A 1 88 ? -4.873 -5.186 -7.880 1.00 89.12 88 CYS A CA 1
ATOM 741 C C . CYS A 1 88 ? -5.586 -5.027 -6.521 1.00 89.12 88 CYS A C 1
ATOM 743 O O . CYS A 1 88 ? -6.728 -4.580 -6.455 1.00 89.12 88 CYS A O 1
ATOM 745 N N . GLN A 1 89 ? -4.921 -5.418 -5.430 1.00 91.75 89 GLN A N 1
ATOM 746 C CA . GLN A 1 89 ? -5.454 -5.362 -4.061 1.00 91.75 89 GLN A CA 1
ATOM 747 C C . GLN A 1 89 ? -4.980 -4.148 -3.257 1.00 91.75 89 GLN A C 1
ATOM 749 O O . GLN A 1 89 ? -5.393 -3.974 -2.111 1.00 91.75 89 GLN A O 1
ATOM 754 N N . ILE A 1 90 ? -4.134 -3.305 -3.844 1.00 90.94 90 ILE A N 1
ATOM 755 C CA . ILE A 1 90 ? -3.768 -2.010 -3.263 1.00 90.94 90 ILE A CA 1
ATOM 756 C C . ILE A 1 90 ? -4.939 -1.029 -3.354 1.00 90.94 90 ILE A C 1
ATOM 758 O O . ILE A 1 90 ? -5.805 -1.156 -4.220 1.00 90.94 90 ILE A O 1
ATOM 762 N N . PHE A 1 91 ? -4.957 -0.028 -2.479 1.00 90.06 91 PHE A N 1
ATOM 763 C CA . PHE A 1 91 ? -6.011 0.984 -2.469 1.00 90.06 91 PHE A CA 1
ATOM 764 C C . PHE A 1 91 ? -5.457 2.367 -2.138 1.00 90.06 91 PHE A C 1
ATOM 766 O O . PHE A 1 91 ? -4.493 2.487 -1.388 1.00 90.06 91 PHE A O 1
ATOM 773 N N . MET A 1 92 ? -6.093 3.407 -2.674 1.00 89.81 92 MET A N 1
ATOM 774 C CA . MET A 1 92 ? -5.771 4.795 -2.340 1.00 89.81 92 MET A CA 1
ATOM 775 C C . MET A 1 92 ? -6.359 5.149 -0.974 1.00 89.81 92 MET A C 1
ATOM 777 O O . MET A 1 92 ? -7.527 4.860 -0.692 1.00 89.81 92 MET A O 1
ATOM 781 N N . LEU A 1 93 ? -5.549 5.765 -0.123 1.00 91.31 93 LEU A N 1
ATOM 782 C CA . LEU A 1 93 ? -5.939 6.208 1.204 1.00 91.31 93 LEU A CA 1
ATOM 783 C C . LEU A 1 93 ? -6.335 7.684 1.164 1.00 91.31 93 LEU A C 1
ATOM 785 O O . LEU A 1 93 ? -5.673 8.493 0.534 1.00 91.31 93 LEU A O 1
ATOM 789 N N . SER A 1 94 ? -7.411 8.049 1.861 1.00 89.19 94 SER A N 1
ATOM 790 C CA . SER A 1 94 ? -7.747 9.464 2.046 1.00 89.19 94 SER A CA 1
ATOM 791 C C . SER A 1 94 ? -6.798 10.105 3.057 1.00 89.19 94 SER A C 1
ATOM 793 O O . SER A 1 94 ? -6.545 9.515 4.106 1.00 89.19 94 SER A 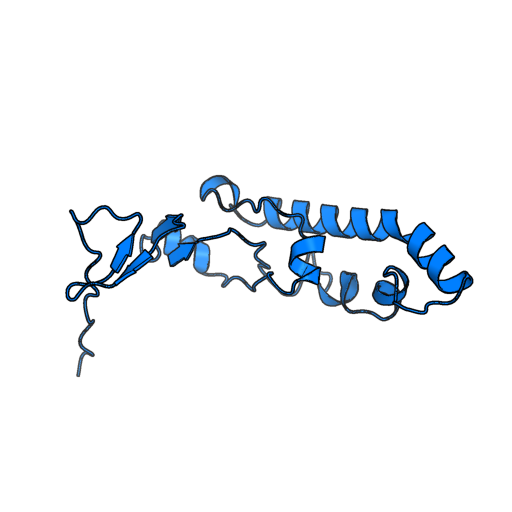O 1
ATOM 795 N N . GLU A 1 95 ? -6.369 11.339 2.794 1.00 86.50 95 GLU A N 1
ATOM 796 C CA . GLU A 1 95 ? -5.519 12.139 3.691 1.00 86.50 95 GLU A CA 1
ATOM 797 C C . GLU A 1 95 ? -6.078 12.200 5.126 1.00 86.50 95 GLU A C 1
ATOM 799 O O . GLU A 1 95 ? -5.375 11.935 6.094 1.00 86.50 95 GLU A O 1
ATOM 804 N N . THR A 1 96 ? -7.392 12.413 5.266 1.00 89.94 96 THR A N 1
ATOM 805 C CA . THR A 1 96 ? -8.075 12.528 6.575 1.00 89.94 96 THR A CA 1
ATOM 806 C C . THR A 1 96 ? -8.376 11.184 7.253 1.00 89.94 96 THR A C 1
ATOM 808 O O . THR A 1 96 ? -9.096 11.127 8.255 1.00 89.94 96 THR A O 1
ATOM 811 N N . PHE A 1 97 ? -7.911 10.062 6.693 1.00 91.69 97 PHE A N 1
ATOM 812 C CA . PHE A 1 97 ? -8.276 8.732 7.182 1.00 91.69 97 PHE A CA 1
ATOM 813 C C . PHE A 1 97 ? -7.785 8.482 8.610 1.00 91.69 97 PHE A C 1
ATOM 815 O O . PHE A 1 97 ? -8.560 8.008 9.444 1.00 91.69 97 PHE A O 1
ATOM 822 N N . TYR A 1 98 ? -6.525 8.812 8.905 1.00 91.06 98 TYR A N 1
ATOM 823 C CA . TYR A 1 98 ? -5.956 8.585 10.235 1.00 91.06 98 TYR A CA 1
ATOM 824 C C . TYR A 1 98 ? -6.505 9.555 11.281 1.00 91.06 98 TYR A C 1
ATOM 826 O O . TYR A 1 98 ? -6.810 9.104 12.385 1.00 91.06 98 TYR A O 1
ATOM 834 N N . ASP A 1 99 ? -6.780 10.808 10.916 1.00 92.69 99 ASP A N 1
ATOM 835 C CA . ASP A 1 99 ? -7.448 11.774 11.800 1.00 92.69 99 ASP A CA 1
ATOM 836 C C . ASP A 1 99 ? -8.829 11.268 12.222 1.00 92.69 99 ASP A C 1
ATOM 838 O O . ASP A 1 99 ? -9.223 11.335 13.385 1.00 92.69 99 ASP A O 1
ATOM 842 N N . LYS A 1 100 ? -9.583 10.685 11.283 1.00 92.56 100 LYS A N 1
ATOM 843 C CA . LYS A 1 100 ? -10.890 10.084 11.579 1.00 92.56 100 LYS A CA 1
ATOM 844 C C . LYS A 1 100 ? -10.781 8.848 12.469 1.00 92.56 100 LYS A C 1
ATOM 846 O O . LYS A 1 100 ? -11.718 8.580 13.220 1.00 92.56 100 LYS A O 1
ATOM 851 N N . ILE A 1 101 ? -9.687 8.092 12.397 1.00 92.62 101 ILE A N 1
ATOM 852 C CA . ILE A 1 101 ? -9.453 6.977 13.323 1.00 92.62 101 ILE A CA 1
ATOM 853 C C . ILE A 1 101 ? -9.134 7.511 14.720 1.00 92.62 101 ILE A C 1
ATOM 855 O O . ILE A 1 101 ? -9.694 7.019 15.697 1.00 92.62 101 ILE A O 1
ATOM 859 N N . GLU A 1 102 ? -8.263 8.512 14.822 1.00 92.56 102 GLU A N 1
ATOM 860 C CA . GLU A 1 102 ? -7.862 9.108 16.099 1.00 92.56 102 GLU A CA 1
ATOM 861 C C . GLU A 1 102 ? -9.032 9.794 16.812 1.00 92.56 102 GLU A C 1
ATOM 863 O O . GLU A 1 102 ? -9.232 9.582 18.005 1.00 92.56 102 GLU A O 1
ATOM 868 N N . ASN A 1 103 ? -9.891 10.485 16.061 1.00 93.62 103 ASN A N 1
ATOM 869 C CA . ASN A 1 103 ? -11.117 11.103 16.569 1.00 93.62 103 ASN A CA 1
ATOM 870 C C . ASN A 1 103 ? -12.232 10.094 16.912 1.00 93.62 103 ASN A C 1
ATOM 872 O O . ASN A 1 103 ? -13.324 10.491 17.309 1.00 93.62 103 ASN A O 1
ATOM 876 N N . GLY A 1 104 ? -12.014 8.790 16.706 1.00 89.75 104 GLY A N 1
ATOM 877 C CA . GLY A 1 104 ? -13.010 7.746 16.974 1.00 89.75 104 GLY A CA 1
ATOM 878 C C . GLY A 1 104 ? -14.145 7.652 15.945 1.00 89.75 104 GLY A C 1
ATOM 879 O O . GLY A 1 104 ? -15.008 6.783 16.067 1.00 89.75 104 GLY A O 1
ATOM 880 N N . ASN A 1 105 ? -14.124 8.474 14.890 1.00 90.75 105 ASN A N 1
ATOM 881 C CA . ASN A 1 105 ? -15.104 8.431 13.798 1.00 90.75 105 ASN A CA 1
ATOM 882 C C . ASN A 1 105 ? -14.999 7.135 12.977 1.00 90.75 105 ASN A C 1
ATOM 884 O O . ASN A 1 105 ? -15.988 6.664 12.414 1.00 90.75 105 ASN A O 1
ATOM 888 N N . ILE A 1 106 ? -13.803 6.541 12.898 1.00 91.38 106 ILE A N 1
ATOM 889 C CA . ILE A 1 106 ? -13.567 5.252 12.245 1.00 91.38 106 ILE A CA 1
ATOM 890 C C . ILE A 1 106 ? -12.973 4.270 13.252 1.00 91.38 106 ILE A C 1
ATOM 892 O O . ILE A 1 106 ? -11.797 4.329 13.593 1.00 91.38 106 ILE A O 1
ATOM 896 N N . VAL A 1 107 ? -13.770 3.275 13.642 1.00 88.19 107 VAL A N 1
ATOM 897 C CA . VAL A 1 107 ? -13.284 2.135 14.431 1.00 88.19 107 VAL A CA 1
ATOM 898 C C . VAL A 1 107 ? -12.852 1.006 13.498 1.00 88.19 107 VAL A C 1
ATOM 900 O O . VAL A 1 107 ? -13.632 0.528 12.665 1.00 88.19 107 VAL A O 1
ATOM 903 N N . LEU A 1 108 ? -11.604 0.563 13.638 1.00 89.12 108 LEU A N 1
ATOM 904 C CA . LEU A 1 108 ? -11.034 -0.551 12.884 1.00 89.12 108 LEU A CA 1
ATOM 905 C C . LEU A 1 108 ? -11.274 -1.862 13.632 1.00 89.12 108 LEU A C 1
ATOM 907 O O . LEU A 1 108 ? -10.812 -2.033 14.757 1.00 89.12 108 LEU A O 1
ATOM 911 N N . LYS A 1 109 ? -11.965 -2.813 13.001 1.00 87.75 109 LYS A N 1
ATOM 912 C CA . LYS A 1 109 ? -12.159 -4.161 13.554 1.00 87.75 109 LYS A CA 1
ATOM 913 C C . LYS A 1 109 ? -11.606 -5.205 12.591 1.00 87.75 109 LYS A C 1
ATOM 915 O O . LYS A 1 109 ? -12.010 -5.257 11.431 1.00 87.75 109 LYS A O 1
ATOM 920 N N . LYS A 1 110 ? -10.698 -6.062 13.062 1.00 86.06 110 LYS A N 1
ATOM 921 C CA . LYS A 1 1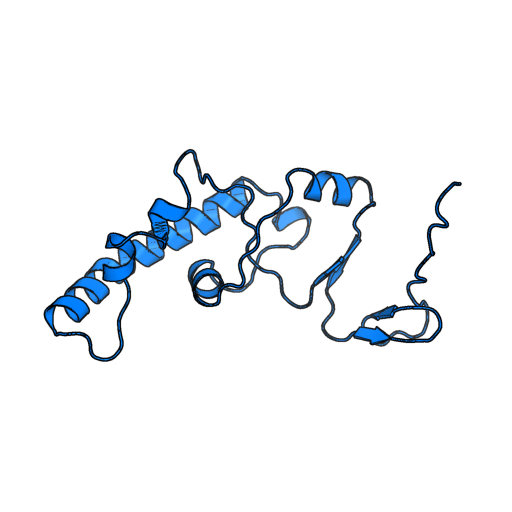10 ? -10.240 -7.232 12.299 1.00 86.06 110 LYS A CA 1
ATOM 922 C C . LYS A 1 110 ? -11.174 -8.407 12.544 1.00 86.06 110 LYS A C 1
ATOM 924 O O . LYS A 1 110 ? -11.430 -8.768 13.690 1.00 86.06 110 LYS A O 1
ATOM 929 N N . SER A 1 111 ? -11.674 -9.011 11.474 1.00 85.06 111 SER A N 1
ATOM 930 C CA . SER A 1 111 ? -12.569 -10.161 11.577 1.00 85.06 111 SER A CA 1
ATOM 931 C C . SER A 1 111 ? -12.564 -10.987 10.303 1.00 85.06 111 SER A C 1
ATOM 933 O O . SER A 1 111 ? -12.502 -10.436 9.208 1.00 85.06 111 SER A O 1
ATOM 935 N N . ARG A 1 112 ? -12.643 -12.312 10.448 1.00 82.38 112 ARG A N 1
ATOM 936 C CA . ARG A 1 112 ? -12.829 -13.242 9.323 1.00 82.38 112 ARG A CA 1
ATOM 937 C C . ARG A 1 112 ? -14.297 -13.595 9.094 1.00 82.38 112 ARG A C 1
ATOM 939 O O . ARG A 1 112 ? -14.677 -13.825 7.951 1.00 82.38 112 ARG A O 1
ATOM 946 N N . ASN A 1 113 ? -15.098 -13.574 10.157 1.00 84.00 113 ASN A N 1
ATOM 947 C CA . ASN A 1 113 ? -16.480 -14.034 10.157 1.00 84.00 113 ASN A CA 1
ATOM 948 C C . ASN A 1 113 ? -17.398 -12.864 10.498 1.00 84.00 113 ASN A C 1
ATOM 950 O O . ASN A 1 113 ? -17.316 -12.304 11.591 1.00 84.00 113 ASN A O 1
ATOM 954 N N . LEU A 1 114 ? -18.266 -12.513 9.556 1.00 86.19 114 LEU A N 1
ATOM 955 C CA . LEU A 1 114 ? -19.304 -11.510 9.745 1.00 86.19 114 LEU A CA 1
ATOM 956 C C . LEU A 1 114 ? -20.644 -12.096 9.320 1.00 86.19 114 LEU A C 1
ATOM 958 O O . LEU A 1 114 ? -20.725 -12.740 8.273 1.00 86.19 114 LEU A O 1
ATOM 962 N N . SER A 1 115 ? -21.662 -11.870 10.137 1.00 84.81 115 SER A N 1
ATOM 963 C CA . SER A 1 115 ? -23.043 -12.250 9.864 1.00 84.81 115 SER A CA 1
ATOM 964 C C . SER A 1 115 ? -23.963 -11.062 10.124 1.00 84.81 115 SER A C 1
ATOM 966 O O . SER A 1 115 ? -23.619 -10.117 10.838 1.00 84.81 115 SER A O 1
ATOM 968 N N . PHE A 1 116 ? -25.124 -11.087 9.483 1.00 86.00 116 PHE A N 1
ATOM 969 C CA . PHE A 1 116 ? -26.134 -10.045 9.603 1.00 86.00 116 PHE A CA 1
ATOM 970 C C . PHE A 1 116 ? -27.275 -10.552 10.483 1.00 86.00 116 PHE A C 1
ATOM 972 O O . PHE A 1 116 ? -27.669 -11.713 10.377 1.00 86.00 116 PHE A O 1
ATOM 979 N N . CYS A 1 117 ? -27.815 -9.679 11.327 1.00 84.44 117 CYS A N 1
ATOM 980 C CA . CYS A 1 117 ? -29.032 -9.917 12.096 1.00 84.44 117 CYS A CA 1
ATOM 981 C C . CYS A 1 117 ? -29.996 -8.735 11.927 1.00 84.44 117 CYS A C 1
ATOM 983 O O . CYS A 1 117 ? -29.627 -7.694 11.382 1.00 84.44 117 CYS A O 1
ATOM 985 N N . LYS A 1 118 ? -31.243 -8.871 12.396 1.00 83.62 118 LYS A N 1
ATOM 986 C CA . LYS A 1 118 ? -32.249 -7.796 12.283 1.00 83.62 118 LYS A CA 1
ATOM 987 C C . LYS A 1 118 ? -31.801 -6.490 12.955 1.00 83.62 118 LYS A C 1
ATOM 989 O O . LYS A 1 118 ? -32.190 -5.418 12.513 1.00 83.62 118 LYS A O 1
ATOM 994 N N . GLN A 1 119 ? -30.992 -6.582 14.008 1.00 83.12 119 GLN A N 1
ATOM 995 C CA . GLN A 1 119 ? -30.518 -5.451 14.803 1.00 83.12 119 GLN A CA 1
ATOM 996 C C . GLN A 1 119 ? -29.229 -4.819 14.251 1.00 83.12 119 GLN A C 1
ATOM 998 O O . GLN A 1 119 ? -28.871 -3.717 14.666 1.00 83.12 119 GLN A O 1
ATOM 1003 N N . GLY A 1 120 ? -28.527 -5.478 13.322 1.00 83.25 120 GLY A N 1
ATOM 1004 C CA . GLY A 1 120 ? -27.292 -4.953 12.746 1.00 83.25 120 GLY A CA 1
ATOM 1005 C C . GLY A 1 120 ? -26.297 -6.032 12.329 1.00 83.25 120 GLY A C 1
ATOM 1006 O O . GLY A 1 120 ? -26.645 -7.017 11.676 1.00 83.25 120 GLY A O 1
ATOM 1007 N N . LEU A 1 121 ? -25.025 -5.809 12.667 1.00 84.94 121 LEU A N 1
ATOM 1008 C CA . LEU A 1 121 ? -23.918 -6.663 12.244 1.00 84.94 121 LEU A CA 1
ATOM 1009 C C . LEU A 1 121 ? -23.275 -7.394 13.428 1.00 84.94 121 LEU A C 1
ATOM 1011 O O . LEU A 1 121 ? -22.851 -6.767 14.402 1.00 84.94 121 LEU A O 1
ATOM 1015 N N . ILE A 1 122 ? -23.124 -8.710 13.290 1.00 84.31 122 ILE A N 1
ATOM 1016 C CA . ILE A 1 122 ? -22.425 -9.583 14.232 1.00 84.31 122 ILE A CA 1
ATOM 1017 C C . ILE A 1 122 ? -21.018 -9.845 13.691 1.00 84.31 122 ILE A C 1
ATOM 1019 O O . ILE A 1 122 ? -20.826 -10.252 12.542 1.00 84.31 122 ILE A O 1
ATOM 1023 N N . ILE A 1 123 ? -20.010 -9.616 14.529 1.00 82.50 123 ILE A N 1
ATOM 1024 C CA . ILE A 1 123 ? -18.599 -9.791 14.176 1.00 82.50 123 ILE A CA 1
ATOM 1025 C C . ILE A 1 123 ? -18.012 -10.900 15.049 1.00 82.50 123 ILE A C 1
ATOM 1027 O O . ILE A 1 123 ? -18.083 -10.831 16.271 1.00 82.50 123 ILE A O 1
ATOM 1031 N N . ASN A 1 124 ? -17.381 -11.900 14.428 1.00 76.50 124 ASN A N 1
ATOM 1032 C CA . ASN A 1 124 ? -16.772 -13.060 15.096 1.00 76.50 124 ASN A CA 1
ATOM 1033 C C . ASN A 1 124 ? -17.748 -13.962 15.878 1.00 76.50 124 ASN A C 1
ATOM 1035 O O . ASN A 1 124 ? -17.299 -14.721 16.732 1.00 76.50 124 ASN A O 1
ATOM 1039 N N . GLY A 1 125 ? -19.052 -13.907 15.587 1.00 64.31 125 GLY A N 1
ATOM 1040 C CA . GLY A 1 125 ? -20.040 -14.828 16.164 1.00 64.31 125 GLY A CA 1
ATOM 1041 C C . GLY A 1 125 ? -20.314 -14.653 17.661 1.00 64.31 125 GLY A C 1
ATOM 1042 O O . GLY A 1 125 ? -20.904 -15.544 18.254 1.00 64.31 125 GLY A O 1
ATOM 1043 N N . ARG A 1 126 ? -19.896 -13.539 18.280 1.00 57.47 126 ARG A N 1
ATOM 1044 C CA . ARG A 1 126 ? -20.392 -13.155 19.611 1.00 57.47 126 ARG A CA 1
ATOM 1045 C C . ARG A 1 126 ? -21.726 -12.444 19.415 1.00 57.47 126 ARG A C 1
ATOM 1047 O O . ARG A 1 126 ? -21.746 -11.340 18.874 1.00 57.47 126 ARG A O 1
ATOM 1054 N N . GLU A 1 127 ? -22.816 -13.113 19.770 1.00 53.28 127 GLU A N 1
ATOM 1055 C CA . GLU A 1 127 ? -24.197 -12.620 19.632 1.00 53.28 127 GLU A CA 1
ATOM 1056 C C . GLU A 1 127 ? -24.543 -11.518 20.652 1.00 53.28 127 GLU A C 1
ATOM 1058 O O . GLU A 1 127 ? -25.590 -10.884 20.549 1.00 53.28 127 GLU A O 1
ATOM 1063 N N . ASP A 1 128 ? -23.632 -11.250 21.588 1.00 52.72 128 ASP A N 1
ATOM 1064 C CA . ASP A 1 128 ? -23.898 -10.530 22.836 1.00 52.72 128 ASP A CA 1
ATOM 1065 C C . ASP A 1 128 ? -23.972 -8.993 22.691 1.00 52.72 128 ASP A C 1
ATOM 1067 O O . ASP A 1 128 ? -24.422 -8.323 23.616 1.00 52.72 128 ASP A O 1
ATOM 1071 N N . ASP A 1 129 ? -23.546 -8.418 21.555 1.00 57.75 129 ASP A N 1
ATOM 1072 C CA . ASP A 1 129 ? -23.631 -6.967 21.291 1.00 57.75 129 ASP A CA 1
ATOM 1073 C C . ASP A 1 129 ? -23.601 -6.650 19.773 1.00 57.75 129 ASP A C 1
ATOM 1075 O O . ASP A 1 129 ? -22.533 -6.383 19.197 1.00 57.75 129 ASP A O 1
ATOM 1079 N N . PRO A 1 130 ? -24.744 -6.748 19.061 1.00 61.91 130 PRO A N 1
ATOM 1080 C CA . PRO A 1 130 ? -24.810 -6.418 17.641 1.00 61.91 130 PRO A CA 1
ATOM 1081 C C . PRO A 1 130 ? -24.514 -4.930 17.432 1.00 61.91 130 PRO A C 1
ATOM 1083 O O . PRO A 1 130 ? -25.118 -4.062 18.061 1.00 61.91 130 PRO A O 1
ATOM 1086 N N . ILE A 1 131 ? -23.612 -4.610 16.497 1.00 70.31 131 ILE A N 1
ATOM 1087 C CA . ILE A 1 131 ? -23.304 -3.210 16.179 1.00 70.31 131 ILE A CA 1
ATOM 1088 C C . ILE A 1 131 ? -24.524 -2.616 15.473 1.00 70.31 131 ILE A C 1
ATOM 1090 O O . ILE A 1 131 ? -24.736 -2.857 14.280 1.00 70.31 131 ILE A O 1
ATOM 1094 N N . GLY A 1 132 ? -25.324 -1.864 16.229 1.00 61.72 132 GLY A N 1
ATOM 1095 C CA . GLY A 1 132 ? -26.521 -1.202 15.733 1.00 61.72 132 GLY A CA 1
ATOM 1096 C C . GLY A 1 132 ? -26.180 -0.188 14.646 1.00 61.72 132 GLY A C 1
ATOM 1097 O O . GLY A 1 132 ? -25.359 0.712 14.847 1.00 61.72 132 GLY A O 1
ATOM 1098 N N . ILE A 1 133 ? -26.826 -0.313 13.488 1.00 61.09 133 ILE A N 1
ATOM 1099 C CA . ILE A 1 133 ? -26.781 0.717 12.451 1.00 61.09 133 ILE A CA 1
ATOM 1100 C C . ILE A 1 133 ? -27.705 1.841 12.923 1.00 61.09 133 ILE A C 1
ATOM 1102 O O . ILE A 1 133 ? -28.915 1.790 12.722 1.00 61.09 133 ILE A O 1
ATOM 1106 N N . LYS A 1 134 ? -27.153 2.849 13.608 1.00 54.38 134 LYS A N 1
ATOM 1107 C CA . LYS A 1 134 ? -27.909 4.072 13.894 1.00 54.38 134 LYS A CA 1
ATOM 1108 C C . LYS A 1 134 ? -28.154 4.775 12.562 1.00 54.38 134 LYS A C 1
ATOM 1110 O O . LYS A 1 134 ? -27.237 5.372 12.001 1.00 54.38 134 LYS A O 1
ATOM 1115 N N . HIS A 1 135 ? -29.373 4.673 12.040 1.00 49.72 135 HIS A N 1
ATOM 1116 C CA . HIS A 1 135 ? -29.816 5.521 10.944 1.00 49.72 135 HIS A CA 1
ATOM 1117 C C . HIS A 1 135 ? -29.719 6.970 11.423 1.00 49.72 135 HIS A C 1
ATOM 1119 O O . HIS A 1 135 ? -30.464 7.391 12.305 1.00 49.72 135 HIS A O 1
ATOM 1125 N N . LYS A 1 136 ? -28.757 7.724 10.886 1.00 45.88 136 LYS A N 1
ATOM 1126 C CA . LYS A 1 136 ? -28.744 9.173 11.047 1.00 45.88 136 LYS A CA 1
ATOM 1127 C C . LYS A 1 136 ? -29.887 9.698 10.181 1.00 45.88 136 LYS A C 1
ATOM 1129 O O . LYS A 1 136 ? -29.788 9.669 8.957 1.00 45.88 136 LYS A O 1
ATOM 1134 N N . GLN A 1 137 ? -30.997 10.052 10.822 1.00 38.41 137 GLN A N 1
ATOM 1135 C CA . GLN A 1 137 ? -32.127 10.706 10.173 1.00 38.41 137 GLN A CA 1
ATOM 1136 C C . GLN A 1 137 ? -31.608 12.006 9.535 1.00 38.41 137 GLN A C 1
ATOM 1138 O O . GLN A 1 137 ? -30.877 12.729 10.214 1.00 38.41 137 GLN A O 1
ATOM 1143 N N . PRO A 1 138 ? -31.864 12.269 8.241 1.00 42.75 138 PRO A N 1
ATOM 1144 C CA . PRO A 1 138 ? -31.451 13.523 7.631 1.00 42.75 138 PRO A CA 1
ATOM 1145 C C . PRO A 1 138 ? -32.200 14.667 8.312 1.00 42.75 138 PRO A C 1
ATOM 1147 O O . PRO A 1 138 ? -33.428 14.632 8.400 1.00 42.75 138 PRO A O 1
ATOM 1150 N N . ASP A 1 139 ? -31.442 15.637 8.817 1.00 48.72 139 ASP A N 1
ATOM 1151 C CA . ASP A 1 139 ? -31.972 16.903 9.309 1.00 48.72 139 ASP A CA 1
ATOM 1152 C C . ASP A 1 139 ? -32.649 17.608 8.116 1.00 48.72 139 ASP A C 1
ATOM 1154 O O . ASP A 1 139 ? -31.970 17.975 7.152 1.00 48.72 139 ASP A O 1
ATOM 1158 N N . ILE A 1 140 ? -33.985 17.684 8.142 1.00 50.53 140 ILE A N 1
ATOM 1159 C CA . ILE A 1 140 ? -34.811 18.507 7.239 1.00 50.53 140 ILE A CA 1
ATOM 1160 C C . ILE A 1 140 ? -35.044 19.846 7.925 1.00 50.53 140 ILE A C 1
ATOM 1162 O O . ILE A 1 140 ? -35.448 19.813 9.111 1.00 50.53 140 ILE A O 1
#

Radius of gyration: 20.26 Å; chains: 1; bounding box: 53×36×49 Å

Secondary structure (DSSP, 8-state):
-EESS---EES-SEETTEEHHHHHSSHHHHHTS--TT--HHHHHHHHHHHHHHHHHHHHHHHHHHHHS-TTTTT---SS-HHHHHHTT--EEPPTTHHHHHHTTSS--EE-S-EEEETTEEEETT-TT--EE--------